Protein AF-A0AAW1HUE9-F1 (afdb_monomer)

Nearest PDB structures (foldseek):
  2cpx-assembly1_A  TM=6.211E-01  e=1.005E-01  Homo sapiens
  1d8z-assembly1_A  TM=5.954E-01  e=2.071E-01  Mus musculus
  7q33-assembly1_A  TM=5.834E-01  e=1.950E-01  Homo sapiens
  2dnm-assembly1_A  TM=5.424E-01  e=3.783E-01  Homo sapiens
  7am0-assembly2_C  TM=2.449E-01  e=2.448E+00  Komagataeibacter europaeus

Solvent-accessible surface area (backbone atoms only — not comparable to full-atom values): 9117 Å² total; per-residue (Å²): 130,84,63,62,46,56,52,49,52,53,50,45,62,74,74,47,60,47,76,82,68,75,44,49,72,71,48,78,52,70,45,101,84,58,42,80,40,76,42,70,51,91,54,73,68,51,52,52,53,52,46,50,53,48,39,71,78,33,78,91,51,88,82,81,83,92,65,64,68,38,41,35,34,41,38,63,39,50,68,82,65,50,73,64,49,51,52,51,35,49,31,68,77,57,70,48,59,81,86,52,46,46,76,50,76,76,40,80,47,89,84,67,21,21,32,35,45,33,40,27,34,39,77,53,42,50,57,47,54,74,61,33,53,48,64,41,90,94,39,78,23,41,46,40,84,40,81,78,74,78,78,82,127

Mean predicted aligned error: 11.55 Å

Secondary structure (DSSP, 8-state):
-THHHHHHHHHHHHH--TTTTT-EEEEEEE-TTSPEEEEEES-HHHHHHHHHHHHHH-TT--------EEEEEEEEEETT--HHHHHHHHHHHH---GGGEEEPPPEEETTTEEEEEEEEEHHHHHHHHHH-EEEETTEEEEEEEEP------

Organism: Popillia japonica (NCBI:txid7064)

Structure (mmCIF, N/CA/C/O backbone):
data_AF-A0AAW1HUE9-F1
#
_entry.id   AF-A0AAW1HUE9-F1
#
loop_
_atom_site.group_PDB
_atom_site.id
_atom_site.type_symbol
_atom_site.label_atom_id
_atom_site.label_alt_id
_atom_site.label_comp_id
_atom_site.label_asym_id
_atom_site.label_entity_id
_atom_site.label_seq_id
_atom_site.pdbx_PDB_ins_code
_atom_site.Cartn_x
_atom_site.Cartn_y
_atom_site.Cartn_z
_atom_site.occupancy
_atom_site.B_iso_or_equiv
_atom_site.auth_seq_id
_atom_site.auth_comp_id
_atom_site.auth_asym_id
_atom_site.auth_atom_id
_atom_site.pdbx_PDB_model_num
ATOM 1 N N . MET A 1 1 ? -1.013 -3.695 31.917 1.00 46.06 1 MET A N 1
ATOM 2 C CA . MET A 1 1 ? -1.887 -2.633 32.463 1.00 46.06 1 MET A CA 1
ATOM 3 C C . MET A 1 1 ? -3.182 -2.634 31.647 1.00 46.06 1 MET A C 1
ATOM 5 O O . MET A 1 1 ? -3.388 -1.759 30.825 1.00 46.06 1 MET A O 1
ATOM 9 N N . GLU A 1 2 ? -4.064 -3.612 31.868 1.00 46.81 2 GLU A N 1
ATOM 10 C CA . GLU A 1 2 ? -5.230 -3.951 31.014 1.00 46.81 2 GLU A CA 1
ATOM 11 C C . GLU A 1 2 ? -6.394 -2.925 30.980 1.00 46.81 2 GLU A C 1
ATOM 13 O O . GLU A 1 2 ? -7.423 -3.160 30.352 1.00 46.81 2 GLU A O 1
ATOM 18 N N . GLY A 1 3 ? -6.272 -1.765 31.634 1.00 55.69 3 GLY A N 1
ATOM 19 C CA . GLY A 1 3 ? -7.405 -0.850 31.849 1.00 55.69 3 GLY A CA 1
ATOM 20 C C . GLY A 1 3 ? -7.710 0.141 30.717 1.00 55.69 3 GLY A C 1
ATOM 21 O O . GLY A 1 3 ? -8.846 0.601 30.593 1.00 55.69 3 GLY A O 1
ATOM 22 N N . LYS A 1 4 ? -6.725 0.502 29.881 1.00 62.12 4 LYS A N 1
ATOM 23 C CA . LYS A 1 4 ? -6.881 1.608 28.911 1.00 62.12 4 LYS A CA 1
ATOM 24 C C . LYS A 1 4 ? -7.735 1.226 27.703 1.00 62.12 4 LYS A C 1
ATOM 26 O O . LYS A 1 4 ? -8.611 1.991 27.301 1.00 62.12 4 LYS A O 1
ATOM 31 N N . THR A 1 5 ? -7.528 0.031 27.158 1.00 62.91 5 THR A N 1
ATOM 32 C CA . THR A 1 5 ? -8.266 -0.463 25.986 1.00 62.91 5 THR A CA 1
ATOM 33 C C . THR A 1 5 ? -9.746 -0.678 26.306 1.00 62.91 5 THR A C 1
ATOM 35 O O . THR A 1 5 ? -10.609 -0.287 25.520 1.00 62.91 5 THR A O 1
ATOM 38 N N . TYR A 1 6 ? -10.060 -1.219 27.488 1.00 66.38 6 TYR A N 1
ATOM 39 C CA . TYR A 1 6 ? -11.444 -1.435 27.921 1.00 66.38 6 TYR A CA 1
ATOM 40 C C . TYR A 1 6 ? -12.206 -0.112 28.097 1.00 66.38 6 TYR A C 1
ATOM 42 O O . TYR A 1 6 ? -13.352 0.019 27.660 1.00 66.38 6 TYR A O 1
ATOM 50 N N . TYR A 1 7 ? -11.551 0.905 28.670 1.00 69.81 7 TYR A N 1
ATOM 51 C CA . TYR A 1 7 ? -12.120 2.248 28.802 1.00 69.81 7 TYR A CA 1
ATOM 52 C C . TYR A 1 7 ? -12.382 2.907 27.439 1.00 69.81 7 TYR A C 1
ATOM 54 O O . TYR A 1 7 ? -13.445 3.498 27.222 1.00 69.81 7 TYR A O 1
ATOM 62 N N . LEU A 1 8 ? -11.443 2.771 26.498 1.00 72.25 8 LEU A N 1
ATOM 63 C CA . LEU A 1 8 ? -11.598 3.294 25.143 1.00 72.25 8 LEU A CA 1
ATOM 64 C C . LEU A 1 8 ? -12.764 2.615 24.416 1.00 72.25 8 LEU A C 1
ATOM 66 O O . LEU A 1 8 ? -13.611 3.305 23.852 1.00 72.25 8 LEU A O 1
ATOM 70 N N . LEU A 1 9 ? -12.878 1.285 24.502 1.00 73.75 9 LEU A N 1
ATOM 71 C CA . LEU A 1 9 ? -13.995 0.547 23.910 1.00 73.75 9 LEU A CA 1
ATOM 72 C C . LEU A 1 9 ? -15.344 0.966 24.512 1.00 73.75 9 LEU A C 1
ATOM 74 O O . LEU A 1 9 ? -16.312 1.164 23.778 1.00 73.75 9 LEU A O 1
ATOM 78 N N . GLY A 1 10 ? -15.415 1.144 25.834 1.00 72.44 10 GLY A N 1
ATOM 79 C CA . GLY A 1 10 ? -16.614 1.656 26.501 1.00 72.44 10 GLY A CA 1
ATOM 80 C C . GLY A 1 10 ? -16.982 3.072 26.048 1.00 72.44 10 GLY A C 1
ATOM 81 O O . GLY A 1 10 ? -18.159 3.381 25.862 1.00 72.44 10 GLY A O 1
ATOM 82 N N . THR A 1 11 ? -15.981 3.919 25.809 1.00 76.25 11 THR A N 1
ATOM 83 C CA . THR A 1 11 ? -16.172 5.281 25.294 1.00 76.25 11 THR A CA 1
ATOM 84 C C . THR A 1 11 ? -16.675 5.268 23.850 1.00 76.25 11 THR A C 1
ATOM 86 O O . THR A 1 11 ? -17.617 5.993 23.529 1.00 76.25 11 THR A O 1
ATOM 89 N N . ILE A 1 12 ? -16.110 4.407 22.999 1.00 74.38 12 ILE A N 1
ATOM 90 C CA . ILE A 1 12 ? -16.547 4.224 21.610 1.00 74.38 12 ILE A CA 1
ATOM 91 C C . ILE A 1 12 ? -17.989 3.711 21.579 1.00 74.38 12 ILE A C 1
ATOM 93 O O . ILE A 1 12 ? -18.817 4.326 20.921 1.00 74.38 12 ILE A O 1
ATOM 97 N N . LYS A 1 13 ? -18.338 2.678 22.360 1.00 74.94 13 LYS A N 1
ATOM 98 C CA . LYS A 1 13 ? -19.716 2.148 22.432 1.00 74.94 13 LYS A CA 1
ATOM 99 C C . LYS A 1 13 ? -20.748 3.179 22.902 1.00 74.94 13 LYS A C 1
ATOM 101 O O . LYS A 1 13 ? -21.900 3.108 22.495 1.00 74.94 13 LYS A O 1
ATOM 106 N N . LYS A 1 14 ? -20.360 4.120 23.772 1.00 75.25 14 LYS A N 1
ATOM 107 C CA . LYS A 1 14 ? -21.252 5.192 24.252 1.00 75.25 14 LYS A CA 1
ATOM 108 C C . LYS A 1 14 ? -21.422 6.328 23.246 1.00 75.25 14 LYS A C 1
ATOM 110 O O . LYS A 1 14 ? -22.480 6.946 23.214 1.00 75.25 14 LYS A O 1
ATOM 115 N N . LYS A 1 15 ? -20.374 6.649 22.484 1.00 72.19 15 LYS A N 1
ATOM 116 C CA . LYS A 1 15 ? -20.363 7.789 21.554 1.00 72.19 15 LYS A CA 1
ATOM 117 C C . LYS A 1 15 ? -20.740 7.419 20.120 1.00 72.19 15 LYS A C 1
ATOM 119 O O . LYS A 1 15 ? -21.173 8.296 19.381 1.00 72.19 15 LYS A O 1
ATOM 124 N N . VAL A 1 16 ? -20.544 6.163 19.728 1.00 69.31 16 VAL A N 1
ATOM 125 C CA . VAL A 1 16 ? -20.745 5.664 18.366 1.00 69.31 16 VAL A CA 1
ATOM 126 C C . VAL A 1 16 ? -21.829 4.600 18.392 1.00 69.31 16 VAL A C 1
ATOM 128 O O . VAL A 1 16 ? -21.661 3.534 18.983 1.00 69.31 16 VAL A O 1
ATOM 131 N N . ASN A 1 17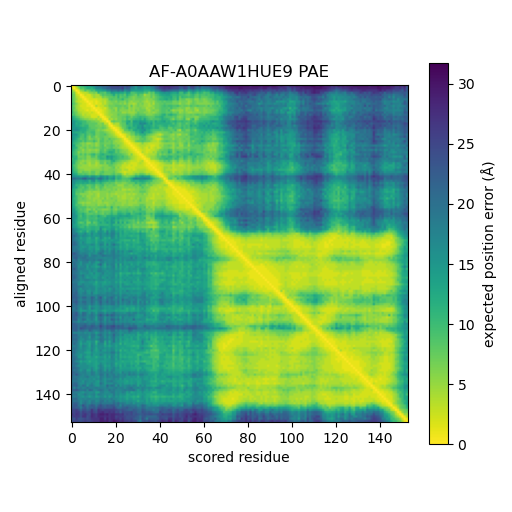 ? -22.949 4.897 17.740 1.00 69.62 17 ASN A N 1
ATOM 132 C CA . ASN A 1 17 ? -24.085 3.995 17.660 1.00 69.62 17 ASN A CA 1
ATOM 133 C C . ASN A 1 17 ? -24.026 3.206 16.346 1.00 69.62 17 ASN A C 1
ATOM 135 O O . ASN A 1 17 ? -24.413 3.695 15.285 1.00 69.62 17 ASN A O 1
ATOM 139 N N . SER A 1 18 ? -23.512 1.975 16.403 1.00 60.97 18 SER A N 1
ATOM 140 C CA . SER A 1 18 ? -23.364 1.115 15.219 1.00 60.97 18 SER A CA 1
ATOM 141 C C . SER A 1 18 ? -24.703 0.780 14.548 1.00 60.97 18 SER A C 1
ATOM 143 O O . SER A 1 18 ? -24.748 0.579 13.333 1.00 60.97 18 SER A O 1
ATOM 145 N N . SER A 1 19 ? -25.794 0.774 15.319 1.00 61.97 19 SER A N 1
ATOM 146 C CA . SER A 1 19 ? -27.153 0.499 14.843 1.00 61.97 19 SER A CA 1
ATOM 147 C C . SER A 1 19 ? -27.698 1.624 13.958 1.00 61.97 19 SER A C 1
ATOM 149 O O . SER A 1 19 ? -28.318 1.346 12.933 1.00 61.97 19 SER A O 1
ATOM 151 N N . GLU A 1 20 ? -27.421 2.887 14.299 1.00 62.97 20 GLU A N 1
ATOM 152 C CA . GLU A 1 20 ? -27.799 4.041 13.465 1.00 62.97 20 GLU A CA 1
ATOM 153 C C . GLU A 1 20 ? -27.004 4.085 12.157 1.00 62.97 20 GLU A C 1
ATOM 155 O O . GLU A 1 20 ? -27.544 4.416 11.103 1.00 62.97 20 GLU A O 1
ATOM 160 N N . LEU A 1 21 ? -25.739 3.661 12.199 1.00 62.47 21 LEU A N 1
ATOM 161 C CA . LEU A 1 21 ? -24.850 3.644 11.037 1.00 62.47 21 LEU A CA 1
ATOM 162 C C . LEU A 1 21 ? -25.113 2.453 10.091 1.00 62.47 21 LEU A C 1
ATOM 164 O O . LEU A 1 21 ? -24.483 2.356 9.038 1.00 62.47 21 LEU A O 1
ATOM 168 N N . ARG A 1 22 ? -26.033 1.534 10.442 1.00 64.81 22 ARG A N 1
ATOM 169 C CA . ARG A 1 22 ? -26.298 0.270 9.716 1.00 64.81 22 ARG A CA 1
ATOM 170 C C . ARG A 1 22 ? -25.017 -0.543 9.454 1.00 64.81 22 ARG A C 1
ATOM 172 O O . ARG A 1 22 ? -24.879 -1.216 8.419 1.00 64.81 22 ARG A O 1
ATOM 179 N N . VAL A 1 23 ? -24.069 -0.462 10.387 1.00 68.50 23 VAL A N 1
ATOM 180 C CA . VAL A 1 23 ? -22.786 -1.166 10.335 1.00 68.50 23 VAL A CA 1
ATOM 181 C C . VAL A 1 23 ? -22.900 -2.440 11.159 1.00 68.50 23 VAL A C 1
ATOM 183 O O . VAL A 1 23 ? -23.126 -2.386 12.365 1.00 68.50 23 VAL A O 1
ATOM 186 N N . ASP A 1 24 ? -22.741 -3.586 10.500 1.00 70.38 24 ASP A N 1
ATOM 187 C CA . ASP A 1 24 ? -22.750 -4.886 11.166 1.00 70.38 24 ASP A CA 1
ATOM 188 C C . ASP A 1 24 ? -21.350 -5.147 11.729 1.00 70.38 24 ASP A C 1
ATOM 190 O O . ASP A 1 24 ? -20.389 -5.310 10.975 1.00 70.38 24 ASP A O 1
ATOM 194 N N . LEU A 1 25 ? -21.206 -5.109 13.051 1.00 71.12 25 LEU A N 1
ATOM 195 C CA . LEU A 1 25 ? -19.938 -5.414 13.710 1.00 71.12 25 LEU A CA 1
ATOM 196 C C . LEU A 1 25 ? -19.841 -6.928 13.886 1.00 71.12 25 LEU A C 1
ATOM 198 O O . LEU A 1 25 ? -20.700 -7.536 14.515 1.00 71.12 25 LEU A O 1
ATOM 202 N N . SER A 1 26 ? -18.803 -7.532 13.315 1.00 71.06 26 SER A N 1
ATOM 203 C CA . SER A 1 26 ? -18.578 -8.978 13.405 1.00 71.06 26 SER A CA 1
ATOM 204 C C . SER A 1 26 ? -17.857 -9.368 14.683 1.00 71.06 26 SER A C 1
ATOM 206 O O . SER A 1 26 ? -18.188 -10.384 15.281 1.00 71.06 26 SER A O 1
ATOM 208 N N . ASP A 1 27 ? -16.856 -8.578 15.073 1.00 73.44 27 ASP A N 1
ATOM 209 C CA . ASP A 1 27 ? -15.995 -8.894 16.206 1.00 73.44 27 ASP A CA 1
ATOM 210 C C . ASP A 1 27 ? -15.322 -7.630 16.754 1.00 73.44 27 ASP A C 1
ATOM 212 O O . ASP A 1 27 ? -15.145 -6.635 16.042 1.00 73.44 27 ASP A O 1
ATOM 216 N N . VAL A 1 28 ? -14.941 -7.671 18.027 1.00 75.31 28 VAL A N 1
ATOM 217 C CA . VAL A 1 28 ? -14.161 -6.635 18.698 1.00 75.31 28 VAL A CA 1
ATOM 218 C C . VAL A 1 28 ? -13.064 -7.300 19.515 1.00 75.31 28 VAL A C 1
ATOM 220 O O . VAL A 1 28 ? -13.340 -8.076 20.426 1.00 75.31 28 VAL A O 1
ATOM 223 N N . GLY A 1 29 ? -11.819 -6.926 19.236 1.00 74.31 29 GLY A N 1
ATOM 224 C CA . GLY A 1 29 ? -10.639 -7.471 19.893 1.00 74.31 29 GLY A CA 1
ATOM 225 C C . GLY A 1 29 ? -9.644 -6.403 20.333 1.00 74.31 29 GLY A C 1
ATOM 226 O O . GLY A 1 29 ? -9.875 -5.198 20.210 1.00 74.31 29 GLY A O 1
ATOM 227 N N . GLN A 1 30 ? -8.502 -6.871 20.829 1.00 75.50 30 GLN A N 1
ATOM 228 C CA . GLN A 1 30 ? -7.358 -6.048 21.206 1.00 75.50 30 GLN A CA 1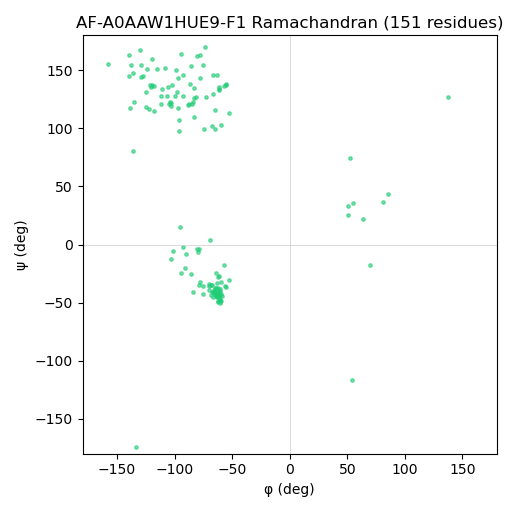
ATOM 229 C C . GLN A 1 30 ? -6.128 -6.490 20.405 1.00 75.50 30 GLN A C 1
ATOM 231 O O . GLN A 1 30 ? -5.890 -7.685 20.229 1.00 75.50 30 GLN A O 1
ATOM 236 N N . THR A 1 31 ? -5.339 -5.537 19.908 1.00 69.75 31 THR A N 1
ATOM 237 C CA . THR A 1 31 ? -4.060 -5.837 19.248 1.00 69.75 31 THR A CA 1
ATOM 238 C C . THR A 1 31 ? -2.957 -6.072 20.285 1.00 69.75 31 THR A C 1
ATOM 240 O O . THR A 1 31 ? -3.051 -5.628 21.428 1.00 69.75 31 THR A O 1
ATOM 243 N N . LYS A 1 32 ? -1.840 -6.702 19.886 1.00 68.50 32 LYS A N 1
ATOM 244 C CA . LYS A 1 32 ? -0.651 -6.867 20.754 1.00 68.50 32 LYS A CA 1
ATOM 245 C C . LYS A 1 32 ? -0.074 -5.536 21.274 1.00 68.50 32 LYS A C 1
ATOM 247 O O . LYS A 1 32 ? 0.695 -5.548 22.226 1.00 68.50 32 LYS A O 1
ATOM 252 N N . LYS A 1 33 ? -0.429 -4.406 20.649 1.00 71.38 33 LYS A N 1
ATOM 253 C CA . LYS A 1 33 ? -0.042 -3.042 21.048 1.00 71.38 33 LYS A CA 1
ATOM 254 C C . LYS A 1 33 ? -1.100 -2.343 21.917 1.00 71.38 33 LYS A C 1
ATOM 256 O O . LYS A 1 33 ? -1.059 -1.128 22.059 1.00 71.38 33 LYS A O 1
ATOM 261 N N . GLU A 1 34 ? -2.052 -3.095 22.470 1.00 68.06 34 GLU A N 1
ATOM 262 C CA . GLU A 1 34 ? -3.161 -2.586 23.289 1.00 68.06 34 GLU A CA 1
ATOM 263 C C . GLU A 1 34 ? -4.140 -1.656 22.532 1.00 68.06 34 GLU A C 1
ATOM 265 O O . GLU A 1 34 ? -4.895 -0.897 23.146 1.00 68.06 34 GLU A O 1
ATOM 270 N N . GLU A 1 35 ? -4.196 -1.739 21.199 1.00 75.06 35 GLU A N 1
ATOM 271 C CA . GLU A 1 35 ? -5.151 -0.984 20.373 1.00 75.06 35 GLU A CA 1
ATOM 272 C C . GLU A 1 35 ? -6.487 -1.732 20.257 1.00 75.06 35 GLU A C 1
ATOM 274 O O . GLU A 1 35 ? -6.534 -2.960 20.350 1.00 75.06 35 GLU A O 1
ATOM 279 N N . VAL A 1 36 ? -7.585 -1.005 20.033 1.00 78.94 36 VAL A N 1
ATO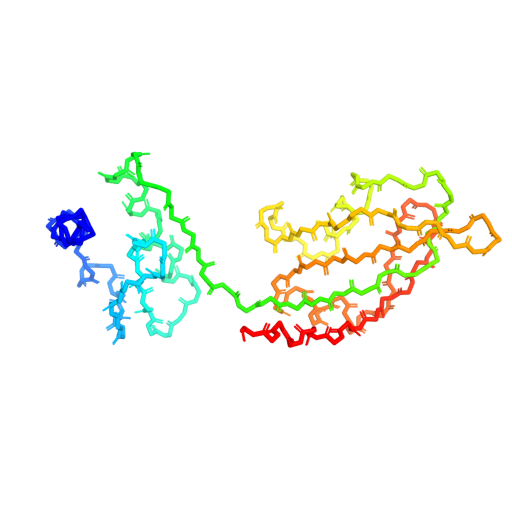M 280 C CA . VAL A 1 36 ? -8.913 -1.607 19.826 1.00 78.94 36 VAL A CA 1
ATOM 281 C C . VAL A 1 36 ? -9.059 -2.015 18.362 1.00 78.94 36 VAL A C 1
ATOM 283 O O . VAL A 1 36 ? -8.974 -1.174 17.468 1.00 78.94 36 VAL A O 1
ATOM 286 N N . LEU A 1 37 ? -9.324 -3.298 18.121 1.00 77.06 37 LEU A N 1
ATOM 287 C CA . LEU A 1 37 ? -9.630 -3.835 16.801 1.00 77.06 37 LEU A CA 1
ATOM 288 C C . LEU A 1 37 ? -11.142 -4.009 16.655 1.00 77.06 37 LEU A C 1
ATOM 290 O O . LEU A 1 37 ? -11.769 -4.658 17.487 1.00 77.06 37 LEU A O 1
ATOM 294 N N . ILE A 1 38 ? -11.722 -3.462 15.589 1.00 76.56 38 ILE A N 1
ATOM 295 C CA . ILE A 1 38 ? -13.150 -3.598 15.286 1.00 76.56 38 ILE A CA 1
ATOM 296 C C . ILE A 1 38 ? -13.284 -4.218 13.898 1.00 76.56 38 ILE A C 1
ATOM 298 O O . ILE A 1 38 ? -12.865 -3.620 12.906 1.00 76.56 38 ILE A O 1
ATOM 302 N N . ALA A 1 39 ? -13.865 -5.412 13.829 1.00 74.00 39 ALA A N 1
ATOM 303 C CA . ALA A 1 39 ? -14.160 -6.097 12.581 1.00 74.00 39 ALA A CA 1
ATOM 304 C C . ALA A 1 39 ? -15.583 -5.760 12.122 1.00 74.00 39 ALA A C 1
ATOM 306 O O . ALA A 1 39 ? -16.549 -5.912 12.872 1.00 74.00 39 ALA A O 1
ATOM 307 N N . VAL A 1 40 ? -15.718 -5.322 10.873 1.00 75.81 40 VAL A N 1
ATOM 308 C CA . VAL A 1 40 ? -16.997 -4.956 10.252 1.00 75.81 40 VAL A CA 1
ATOM 309 C C . VAL A 1 40 ? -17.351 -5.982 9.179 1.00 75.81 40 VAL A C 1
ATOM 311 O O . VAL A 1 40 ? -16.514 -6.323 8.344 1.00 75.81 40 VAL A O 1
ATOM 314 N N . ARG A 1 41 ? -18.601 -6.452 9.174 1.00 66.44 41 ARG A N 1
ATOM 315 C CA . ARG A 1 41 ? -19.140 -7.364 8.161 1.00 66.44 41 ARG A CA 1
ATOM 316 C C . ARG A 1 41 ? -19.608 -6.583 6.937 1.00 66.44 41 ARG A C 1
ATOM 318 O O . ARG A 1 41 ? -20.334 -5.597 7.060 1.00 66.44 41 ARG A O 1
ATOM 325 N N . ASN A 1 42 ? -19.251 -7.082 5.754 1.00 58.28 42 ASN A N 1
ATOM 326 C CA . ASN A 1 42 ? -19.752 -6.633 4.450 1.00 58.28 42 ASN A CA 1
ATOM 327 C C . ASN A 1 42 ? -19.652 -5.117 4.171 1.00 58.28 42 ASN A C 1
ATOM 329 O O . ASN A 1 42 ? -20.667 -4.420 4.096 1.00 58.28 42 ASN A O 1
ATOM 333 N N . GLY A 1 43 ? -18.437 -4.637 3.889 1.00 60.50 43 GLY A N 1
ATOM 334 C CA . GLY A 1 43 ? -18.243 -3.457 3.034 1.00 60.50 43 GLY A CA 1
ATOM 335 C C . GLY A 1 43 ? -17.187 -2.470 3.522 1.00 60.50 43 GLY A C 1
ATOM 336 O O . GLY A 1 43 ? -17.269 -1.962 4.640 1.00 60.50 43 GLY A O 1
ATOM 337 N N . SER A 1 44 ? -16.236 -2.145 2.642 1.00 63.03 44 SER A N 1
ATOM 338 C CA . SER A 1 44 ? -15.234 -1.086 2.830 1.00 63.03 44 SER A CA 1
ATOM 339 C C . SER A 1 44 ? -15.866 0.282 3.102 1.00 63.03 44 SER A C 1
ATOM 341 O O . SER A 1 44 ? -15.365 1.028 3.937 1.00 63.03 44 SER A O 1
ATOM 343 N N . ASP A 1 45 ? -17.008 0.583 2.481 1.00 67.25 45 ASP A N 1
ATOM 344 C CA . ASP A 1 45 ? -17.728 1.854 2.640 1.00 67.25 45 ASP A CA 1
ATOM 345 C C . ASP A 1 45 ? -18.239 2.057 4.071 1.00 67.25 45 ASP A C 1
ATOM 347 O O . ASP A 1 45 ? -18.182 3.154 4.625 1.00 67.25 45 ASP A O 1
ATOM 351 N N . LYS A 1 46 ? -18.686 0.973 4.713 1.00 71.44 46 LYS A N 1
ATOM 352 C CA . LYS A 1 46 ? -19.156 0.990 6.103 1.00 71.44 46 LYS A CA 1
ATOM 353 C C . LYS A 1 46 ? -18.017 1.211 7.089 1.00 71.44 46 LYS A C 1
ATOM 355 O O . LYS A 1 46 ? -18.208 1.872 8.108 1.00 71.44 46 LYS A O 1
ATOM 360 N N . VAL A 1 47 ? -16.835 0.685 6.773 1.00 71.81 47 VAL A N 1
ATOM 361 C CA . VAL A 1 47 ? -15.625 0.940 7.557 1.00 71.81 47 VAL A CA 1
ATOM 362 C C . VAL A 1 47 ? -15.233 2.412 7.462 1.00 71.81 47 VAL A C 1
ATOM 364 O O . VAL A 1 47 ? -14.894 3.005 8.480 1.00 71.81 47 VAL A O 1
ATOM 367 N N . ASP A 1 48 ? -15.339 3.023 6.280 1.00 72.38 48 ASP A N 1
ATOM 368 C CA . ASP A 1 48 ? -15.043 4.446 6.081 1.00 72.38 48 ASP A CA 1
ATOM 369 C C . ASP A 1 48 ? -16.018 5.353 6.855 1.00 72.38 48 ASP A C 1
ATOM 371 O O . ASP A 1 48 ? -15.598 6.300 7.521 1.00 72.38 48 ASP A O 1
ATOM 375 N N . ILE A 1 49 ? -17.315 5.020 6.843 1.00 74.94 49 ILE A N 1
ATOM 376 C CA . ILE A 1 49 ? -18.348 5.710 7.633 1.00 74.94 49 ILE A CA 1
ATOM 377 C C . ILE A 1 49 ? -18.040 5.610 9.132 1.00 74.94 49 ILE A C 1
ATOM 379 O O . ILE A 1 49 ? -18.003 6.625 9.829 1.00 74.94 49 ILE A O 1
ATOM 383 N N . LEU A 1 50 ? -17.764 4.397 9.623 1.00 75.69 50 LEU A N 1
ATOM 384 C CA . LEU A 1 50 ? -17.430 4.166 11.028 1.00 75.69 50 LEU A CA 1
ATOM 385 C C . LEU A 1 50 ? -16.154 4.921 11.426 1.00 75.69 50 LEU A C 1
ATOM 387 O O . LEU A 1 50 ? -16.092 5.527 12.494 1.00 75.69 50 LEU A O 1
ATOM 391 N N . LYS A 1 51 ? -15.151 4.929 10.545 1.00 75.75 51 LYS A N 1
ATOM 392 C CA . LYS A 1 51 ? -13.893 5.646 10.740 1.00 75.75 51 LYS A CA 1
ATOM 393 C C . LYS A 1 51 ? -14.124 7.148 10.899 1.00 75.75 51 LYS A C 1
ATOM 395 O O . LYS A 1 51 ? -13.602 7.736 11.844 1.00 75.75 51 LYS A O 1
ATOM 400 N N . ARG A 1 52 ? -14.922 7.757 10.014 1.00 75.31 52 ARG A N 1
ATOM 401 C CA . ARG A 1 52 ? -15.258 9.189 10.076 1.00 75.31 52 ARG A CA 1
ATOM 402 C C . ARG A 1 52 ? -16.005 9.544 11.351 1.00 75.31 52 ARG A C 1
ATOM 404 O O . ARG A 1 52 ? -15.660 10.536 11.982 1.00 75.31 52 ARG A O 1
ATOM 411 N N . GLU A 1 53 ? -16.978 8.730 11.751 1.00 78.62 53 GLU A N 1
ATOM 412 C CA . GLU A 1 53 ? -17.737 8.968 12.980 1.00 78.62 53 GLU A CA 1
ATOM 413 C C . GLU A 1 53 ? -16.833 8.877 14.219 1.00 78.62 53 GLU A C 1
ATOM 415 O O . GLU A 1 53 ? -16.868 9.752 15.084 1.00 78.62 53 GLU A O 1
ATOM 420 N N . ILE A 1 54 ? -15.955 7.868 14.289 1.00 76.69 54 ILE A N 1
ATOM 421 C CA . ILE A 1 54 ? -15.009 7.732 15.405 1.00 76.69 54 ILE A CA 1
ATOM 422 C C . ILE A 1 54 ? -14.064 8.936 15.449 1.00 76.69 54 ILE A C 1
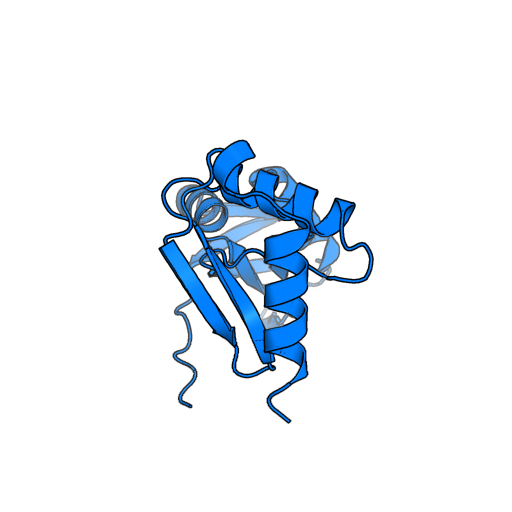ATOM 424 O O . ILE A 1 54 ? -13.950 9.558 16.499 1.00 76.69 54 ILE A O 1
ATOM 428 N N . THR A 1 55 ? -13.441 9.316 14.330 1.00 74.69 55 THR A N 1
ATOM 429 C CA . THR A 1 55 ? -12.538 10.480 14.279 1.00 74.69 55 THR A CA 1
ATOM 430 C C . THR A 1 55 ? -13.267 11.796 14.580 1.00 74.69 55 THR A C 1
ATOM 432 O O . THR A 1 55 ? -12.700 12.675 15.221 1.00 74.69 55 THR A O 1
ATOM 435 N N . GLY A 1 56 ? -14.540 11.928 14.196 1.00 74.94 56 GLY A N 1
ATOM 436 C CA . GLY A 1 56 ? -15.361 13.097 14.520 1.00 74.94 56 GLY A CA 1
ATOM 437 C C . GLY A 1 56 ? -15.737 13.197 16.004 1.00 74.94 56 GLY A C 1
ATOM 438 O O . GLY A 1 56 ? -15.799 14.293 16.557 1.00 74.94 56 GLY A O 1
ATOM 439 N N . LYS A 1 57 ? -15.978 12.066 16.677 1.00 78.50 57 LYS A N 1
ATOM 440 C CA . LYS A 1 57 ? -16.378 12.021 18.099 1.00 78.50 57 LYS A CA 1
ATOM 441 C C . LYS A 1 57 ? -15.197 11.907 19.071 1.00 78.50 57 LYS A C 1
ATOM 443 O O . LYS A 1 57 ? -15.359 12.188 20.269 1.00 78.50 57 LYS A O 1
ATOM 448 N N . LEU A 1 58 ? -14.048 11.456 18.572 1.00 74.81 58 LEU A N 1
ATOM 449 C CA . LEU A 1 58 ? -12.794 11.225 19.286 1.00 74.81 58 LEU A CA 1
ATOM 450 C C . LEU A 1 58 ? -11.627 11.774 18.439 1.00 74.81 58 LEU A C 1
ATOM 452 O O . LEU A 1 58 ? -10.946 10.999 17.767 1.00 74.81 58 LEU A O 1
ATOM 456 N N . PRO A 1 59 ? -11.377 13.094 18.471 1.00 66.56 59 PRO A N 1
ATOM 457 C CA . PRO A 1 59 ? -10.268 13.703 17.731 1.00 66.56 59 PRO A CA 1
ATOM 458 C C . PRO A 1 59 ? -8.890 13.223 18.220 1.00 66.56 59 PRO A C 1
ATOM 460 O O . PRO A 1 59 ? -7.939 13.208 17.446 1.00 66.56 59 PRO A O 1
ATOM 463 N N . ASP A 1 60 ? -8.790 12.772 19.475 1.00 67.19 60 ASP A N 1
ATOM 464 C CA . ASP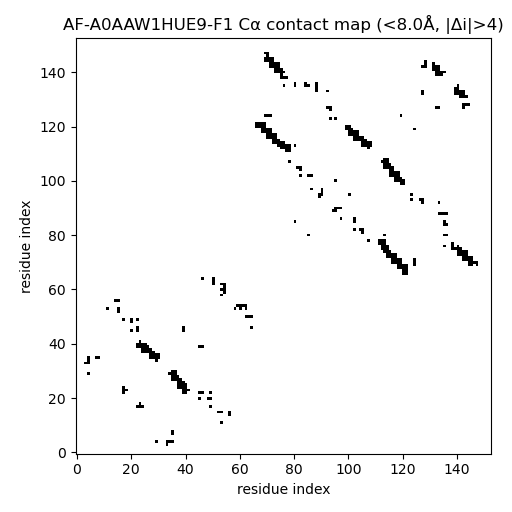 A 1 60 ? -7.563 12.217 20.061 1.00 67.19 60 ASP A CA 1
ATOM 465 C C . ASP A 1 60 ? -7.293 10.750 19.669 1.00 67.19 60 ASP A C 1
ATOM 467 O O . ASP A 1 60 ? -6.250 10.198 20.019 1.00 67.19 60 ASP A O 1
ATOM 471 N N . ALA A 1 61 ? -8.226 10.085 18.975 1.00 63.84 61 ALA A N 1
ATOM 472 C CA . ALA A 1 61 ? -8.087 8.687 18.576 1.00 63.84 61 ALA A CA 1
ATOM 473 C C . ALA A 1 61 ? -7.719 8.569 17.090 1.00 63.84 61 ALA A C 1
ATOM 475 O O . ALA A 1 61 ? -8.487 8.950 16.203 1.00 63.84 61 ALA A O 1
ATOM 476 N N . SER A 1 62 ? -6.560 7.974 16.802 1.00 62.97 62 SER A N 1
ATOM 477 C CA . SER A 1 62 ? -6.175 7.605 15.441 1.00 62.97 62 SER A CA 1
ATOM 478 C C . SER A 1 62 ? -6.838 6.283 15.044 1.00 62.97 62 SER A C 1
ATOM 480 O O . SER A 1 62 ? -6.746 5.272 15.736 1.00 62.97 62 SER A O 1
ATOM 482 N N . THR A 1 63 ? -7.537 6.283 13.911 1.00 63.00 63 THR A N 1
ATOM 483 C CA . THR A 1 63 ? -8.235 5.107 13.384 1.00 63.00 63 THR A CA 1
ATOM 484 C C . THR A 1 63 ? -7.553 4.620 12.110 1.00 63.00 63 THR A C 1
ATOM 486 O O . THR A 1 63 ? -7.340 5.375 11.157 1.00 63.00 63 THR A O 1
ATOM 489 N N . THR A 1 64 ? -7.212 3.332 12.067 1.00 64.31 64 THR A N 1
ATOM 490 C CA . THR A 1 64 ? -6.601 2.704 10.888 1.00 64.31 64 THR A CA 1
ATOM 491 C C . THR A 1 64 ? -7.426 1.506 10.455 1.00 64.31 64 THR A C 1
ATOM 493 O O . THR A 1 64 ? -7.776 0.655 11.267 1.00 64.31 64 THR A O 1
ATOM 496 N N . THR A 1 65 ? -7.724 1.434 9.160 1.00 67.69 65 THR A N 1
ATOM 497 C CA . THR A 1 65 ? -8.401 0.281 8.571 1.00 67.69 65 THR A CA 1
ATOM 498 C C . THR A 1 65 ? -7.373 -0.799 8.264 1.00 67.69 65 THR A C 1
ATOM 500 O O . THR A 1 65 ? -6.398 -0.540 7.554 1.00 67.69 65 THR A O 1
ATOM 503 N N . LEU A 1 66 ? -7.598 -2.016 8.760 1.00 65.75 66 LEU A N 1
ATOM 504 C CA . LEU A 1 66 ? -6.851 -3.183 8.304 1.00 65.75 66 LEU A CA 1
ATOM 505 C C . LEU A 1 66 ? -7.364 -3.582 6.922 1.00 65.75 66 LEU A C 1
ATOM 507 O O . LEU A 1 66 ? -8.403 -4.219 6.783 1.00 65.75 66 LEU A O 1
ATOM 511 N N . VAL A 1 67 ? -6.628 -3.164 5.901 1.00 67.75 67 VAL A N 1
ATOM 512 C CA . VAL A 1 67 ? -6.775 -3.660 4.533 1.00 67.75 67 VAL A CA 1
ATOM 513 C C . VAL A 1 67 ? -5.729 -4.737 4.292 1.00 67.75 67 VAL A C 1
ATOM 515 O O . VAL A 1 67 ? -4.602 -4.620 4.784 1.00 67.75 67 VAL A O 1
ATOM 518 N N . ASP A 1 68 ? -6.081 -5.778 3.536 1.00 71.94 68 ASP A N 1
ATOM 519 C CA . ASP A 1 68 ? -5.064 -6.713 3.067 1.00 71.94 68 ASP A CA 1
ATOM 520 C C . ASP A 1 68 ? -4.064 -5.959 2.183 1.00 71.94 68 ASP A C 1
ATOM 522 O O . ASP A 1 68 ? -4.441 -5.106 1.373 1.00 71.94 68 ASP A O 1
ATOM 526 N N . LYS A 1 69 ? -2.776 -6.220 2.401 1.00 80.50 69 LYS A N 1
ATOM 527 C CA . LYS A 1 69 ? -1.671 -5.536 1.732 1.00 80.50 69 LYS A CA 1
ATOM 528 C C . LYS A 1 69 ? -0.842 -6.563 0.984 1.00 80.50 69 LYS A C 1
ATOM 530 O O . LYS A 1 69 ? -0.482 -7.596 1.545 1.00 80.50 69 LYS A O 1
ATOM 535 N N . LYS A 1 70 ? -0.483 -6.222 -0.248 1.00 83.69 70 LYS A N 1
ATOM 536 C CA . LYS A 1 70 ? 0.440 -6.977 -1.089 1.00 83.69 70 LYS A CA 1
ATOM 537 C C . LYS A 1 70 ? 1.763 -6.232 -1.214 1.00 83.69 70 LYS A C 1
ATOM 539 O O . LYS A 1 70 ? 1.817 -5.002 -1.121 1.00 83.69 70 LYS A O 1
ATOM 544 N N . ILE A 1 71 ? 2.828 -6.998 -1.418 1.00 87.81 71 ILE A N 1
ATOM 545 C CA . ILE A 1 71 ? 4.162 -6.480 -1.702 1.00 87.81 71 ILE A CA 1
ATOM 546 C C . ILE A 1 71 ? 4.358 -6.537 -3.215 1.00 87.81 71 ILE A C 1
ATOM 548 O O . ILE A 1 71 ? 4.090 -7.555 -3.841 1.00 87.81 71 ILE A O 1
ATOM 552 N N . LEU A 1 72 ? 4.814 -5.438 -3.802 1.00 89.56 72 LEU A N 1
ATOM 553 C CA . LEU A 1 72 ? 5.144 -5.319 -5.214 1.00 89.56 72 LEU A CA 1
ATOM 554 C C . LEU A 1 72 ? 6.616 -4.945 -5.360 1.00 89.56 72 LEU A C 1
ATOM 556 O O . LEU A 1 72 ? 7.109 -4.056 -4.667 1.00 89.56 72 LEU A O 1
ATOM 560 N N . HIS A 1 73 ? 7.309 -5.579 -6.297 1.00 90.50 73 HIS A N 1
ATOM 561 C CA . HIS A 1 73 ? 8.644 -5.180 -6.722 1.00 90.50 73 HIS A CA 1
ATOM 562 C C . HIS A 1 73 ? 8.561 -4.470 -8.064 1.00 90.50 73 HIS A C 1
ATOM 564 O O . HIS A 1 73 ? 8.110 -5.044 -9.054 1.00 90.50 73 HIS A O 1
ATOM 570 N N . ILE A 1 74 ? 9.047 -3.236 -8.112 1.00 90.62 74 ILE A N 1
ATOM 571 C CA . ILE A 1 74 ? 9.158 -2.461 -9.342 1.00 90.62 74 ILE A CA 1
ATOM 572 C C . ILE A 1 74 ? 10.625 -2.493 -9.766 1.00 90.62 74 ILE A C 1
ATOM 574 O O . ILE A 1 74 ? 11.514 -2.110 -9.000 1.00 90.62 74 ILE A O 1
ATOM 578 N N . LYS A 1 75 ? 10.876 -2.993 -10.979 1.00 90.06 75 LYS A N 1
ATOM 579 C CA . LYS A 1 75 ? 12.221 -3.135 -11.545 1.00 90.06 75 LYS A CA 1
ATOM 580 C C . LYS A 1 75 ? 12.424 -2.246 -12.764 1.00 90.06 75 LYS A C 1
ATOM 582 O O . LYS A 1 75 ? 11.493 -2.018 -13.543 1.00 90.06 75 LYS A O 1
ATOM 587 N N . GLY A 1 76 ? 13.679 -1.845 -12.963 1.00 86.25 76 GLY A N 1
ATOM 588 C CA . GLY A 1 76 ? 14.096 -1.046 -14.115 1.00 86.25 76 GLY A CA 1
ATOM 589 C C . GLY A 1 76 ? 13.807 0.441 -13.946 1.00 86.25 76 GLY A C 1
ATOM 590 O O . GLY A 1 76 ? 13.405 1.081 -14.914 1.00 86.25 76 GLY A O 1
ATOM 591 N N . LEU A 1 77 ? 13.965 0.955 -12.725 1.00 88.94 77 LEU A N 1
ATOM 592 C CA . LEU A 1 77 ? 14.052 2.391 -12.477 1.00 88.94 77 LEU A CA 1
ATOM 593 C C . LEU A 1 77 ? 15.435 2.894 -12.904 1.00 88.94 77 LEU A C 1
ATOM 595 O O . LEU A 1 77 ? 16.399 2.121 -12.910 1.00 88.94 77 LEU A O 1
ATOM 599 N N . ASP A 1 78 ? 15.521 4.176 -13.234 1.00 87.31 78 ASP A N 1
ATOM 600 C CA . ASP A 1 78 ? 16.788 4.862 -13.488 1.00 87.31 78 ASP A CA 1
ATOM 601 C C . ASP A 1 78 ? 17.505 5.209 -12.165 1.00 87.31 78 ASP A C 1
ATOM 603 O O . ASP A 1 78 ? 16.888 5.188 -11.098 1.00 87.31 78 ASP A O 1
ATOM 607 N N . GLU A 1 79 ? 18.805 5.512 -12.211 1.00 85.62 79 GLU A N 1
ATOM 608 C CA . GLU A 1 79 ? 19.587 5.923 -11.040 1.00 85.62 79 GLU A CA 1
ATOM 609 C C . GLU A 1 79 ? 19.110 7.223 -10.378 1.00 85.62 79 GLU A C 1
ATOM 611 O O . GLU A 1 79 ? 19.294 7.375 -9.169 1.00 85.62 79 GLU A O 1
ATOM 616 N N . VAL A 1 80 ? 18.484 8.133 -11.134 1.00 86.31 80 VAL A N 1
ATOM 617 C CA . VAL A 1 80 ? 17.998 9.417 -10.604 1.00 86.31 80 VAL A CA 1
ATOM 618 C C . VAL A 1 80 ? 16.544 9.379 -10.137 1.00 86.31 80 VAL A C 1
ATOM 620 O O . VAL A 1 80 ? 16.047 10.388 -9.646 1.00 86.31 80 VAL A O 1
ATOM 623 N N . THR A 1 81 ? 15.847 8.245 -10.286 1.00 86.75 81 THR A N 1
ATOM 624 C CA . THR A 1 81 ? 14.436 8.146 -9.884 1.00 86.75 81 THR A CA 1
ATOM 625 C C . THR A 1 81 ? 14.300 8.259 -8.368 1.00 86.75 81 THR A C 1
ATOM 627 O O . THR A 1 81 ? 14.942 7.522 -7.623 1.00 86.75 81 THR A O 1
ATOM 630 N N . THR A 1 82 ? 13.419 9.142 -7.906 1.00 88.69 82 THR A N 1
ATOM 631 C CA . THR A 1 82 ? 13.180 9.380 -6.475 1.00 88.69 82 THR A CA 1
ATOM 632 C C . THR A 1 82 ? 12.014 8.562 -5.913 1.00 88.69 82 THR A C 1
ATOM 634 O O . THR A 1 82 ? 11.189 8.006 -6.641 1.00 88.69 82 THR A O 1
ATOM 637 N N . VAL A 1 83 ? 11.935 8.469 -4.580 1.00 88.25 83 VAL A N 1
ATOM 638 C CA . VAL A 1 83 ? 10.819 7.795 -3.893 1.00 88.25 83 VAL A CA 1
ATOM 639 C C . VAL A 1 83 ? 9.511 8.546 -4.143 1.00 88.25 83 VAL A C 1
ATOM 641 O O . VAL A 1 83 ? 8.471 7.909 -4.324 1.00 88.25 83 VAL A O 1
ATOM 644 N N . GLU A 1 84 ? 9.565 9.879 -4.184 1.00 87.62 84 GLU A N 1
ATOM 645 C CA . GLU A 1 84 ? 8.416 10.725 -4.504 1.00 87.62 84 GLU A CA 1
ATOM 646 C C . GLU A 1 84 ? 7.861 10.440 -5.903 1.00 87.62 84 GLU A C 1
ATOM 648 O O . GLU A 1 84 ? 6.668 10.176 -6.025 1.00 87.62 84 GLU A O 1
ATOM 653 N N . GLU A 1 85 ? 8.707 10.368 -6.935 1.00 88.25 85 GLU A N 1
ATOM 654 C CA . GLU A 1 85 ? 8.254 10.060 -8.301 1.00 88.25 85 GLU A CA 1
ATOM 655 C C . GLU A 1 85 ? 7.573 8.688 -8.403 1.00 88.25 85 GLU A C 1
ATOM 657 O O . GLU A 1 85 ? 6.575 8.524 -9.111 1.00 88.25 85 GLU A O 1
ATOM 662 N N . VAL A 1 86 ? 8.085 7.687 -7.678 1.00 88.50 86 VAL A N 1
ATOM 663 C CA . VAL A 1 86 ? 7.447 6.365 -7.593 1.00 88.50 86 VAL A CA 1
ATOM 664 C C . VAL A 1 86 ? 6.074 6.481 -6.929 1.00 88.50 86 VAL A C 1
ATOM 666 O O . VAL A 1 86 ? 5.109 5.887 -7.410 1.00 88.50 86 VAL A O 1
ATOM 669 N N . ALA A 1 87 ? 5.965 7.240 -5.837 1.00 88.94 87 ALA A N 1
ATOM 670 C CA . ALA A 1 87 ? 4.701 7.448 -5.140 1.00 88.94 87 ALA A CA 1
ATOM 671 C C . ALA A 1 87 ? 3.670 8.170 -6.022 1.00 88.94 87 ALA A C 1
ATOM 673 O O . ALA A 1 87 ? 2.522 7.732 -6.098 1.00 88.94 87 ALA A O 1
ATOM 674 N N . GLU A 1 88 ? 4.078 9.223 -6.731 1.00 88.69 88 GLU A N 1
ATOM 675 C CA . GLU A 1 88 ? 3.222 9.966 -7.658 1.00 88.69 88 GLU A CA 1
ATOM 676 C C . GLU A 1 88 ? 2.709 9.083 -8.795 1.00 88.69 88 GLU A C 1
ATOM 678 O O . GLU A 1 88 ? 1.510 9.079 -9.078 1.00 88.69 88 GLU A O 1
ATOM 683 N N . ALA A 1 89 ? 3.578 8.270 -9.401 1.00 88.88 89 ALA A N 1
ATOM 684 C CA . ALA A 1 89 ? 3.178 7.343 -10.455 1.00 88.88 89 ALA A CA 1
ATOM 685 C C . ALA A 1 89 ? 2.142 6.317 -9.965 1.00 88.88 89 ALA A C 1
ATOM 687 O O . ALA A 1 89 ? 1.180 6.005 -10.668 1.00 88.88 89 ALA A O 1
ATOM 688 N N . ILE A 1 90 ? 2.302 5.810 -8.740 1.00 87.44 90 ILE A N 1
ATOM 689 C CA . ILE A 1 90 ? 1.348 4.870 -8.142 1.00 87.44 90 ILE A CA 1
ATOM 690 C C . ILE A 1 90 ? 0.003 5.549 -7.894 1.00 87.44 90 ILE A C 1
ATOM 692 O O . ILE A 1 90 ? -1.031 4.974 -8.2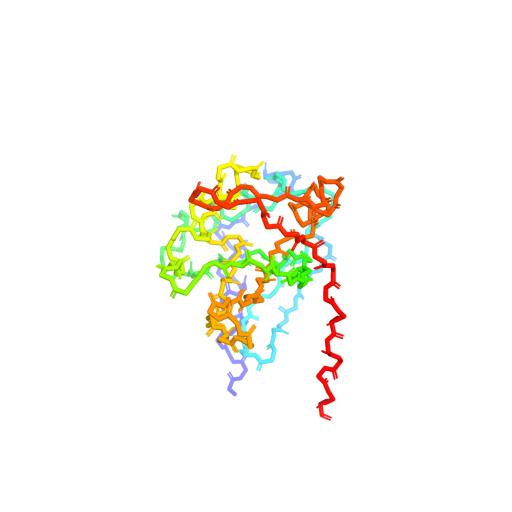40 1.00 87.44 90 ILE A O 1
ATOM 696 N N . ILE A 1 91 ? 0.001 6.762 -7.335 1.00 88.56 91 ILE A N 1
ATOM 697 C CA . ILE A 1 91 ? -1.222 7.550 -7.120 1.00 88.56 91 ILE A CA 1
ATOM 698 C C . ILE A 1 91 ? -1.922 7.798 -8.456 1.00 88.56 91 ILE A C 1
ATOM 700 O O . ILE A 1 91 ? -3.132 7.607 -8.552 1.00 88.56 91 ILE A O 1
ATOM 704 N N . TRP A 1 92 ? -1.167 8.162 -9.491 1.00 86.94 92 TRP A N 1
ATOM 705 C CA . TRP A 1 92 ? -1.697 8.425 -10.823 1.00 86.94 92 TRP A CA 1
ATOM 706 C C . TRP A 1 92 ? -2.400 7.202 -11.427 1.00 86.94 92 TRP A C 1
ATOM 708 O O . TRP A 1 92 ? -3.543 7.300 -11.870 1.00 86.94 92 TRP A O 1
ATOM 718 N N . GLU A 1 93 ? -1.764 6.029 -11.390 1.00 85.81 93 GLU A N 1
ATOM 719 C CA . GLU A 1 93 ? -2.309 4.811 -12.009 1.00 85.81 93 GLU A CA 1
ATOM 720 C C . GLU A 1 93 ? -3.458 4.175 -11.213 1.00 85.81 93 GLU A C 1
ATOM 722 O O . GLU A 1 93 ? -4.393 3.598 -11.782 1.00 85.81 93 GLU A O 1
ATOM 727 N N . THR A 1 94 ? -3.390 4.242 -9.882 1.00 81.19 94 THR A N 1
ATOM 728 C CA . THR A 1 94 ? -4.324 3.521 -8.999 1.00 81.19 94 THR A CA 1
ATOM 729 C C . THR A 1 94 ? -5.402 4.400 -8.387 1.00 81.19 94 THR A C 1
ATOM 731 O O . THR A 1 94 ? -6.354 3.864 -7.814 1.00 81.19 94 THR A O 1
ATOM 734 N N . SER A 1 95 ? -5.252 5.725 -8.488 1.00 82.06 95 SER A N 1
ATOM 735 C CA . SER A 1 95 ? -6.037 6.720 -7.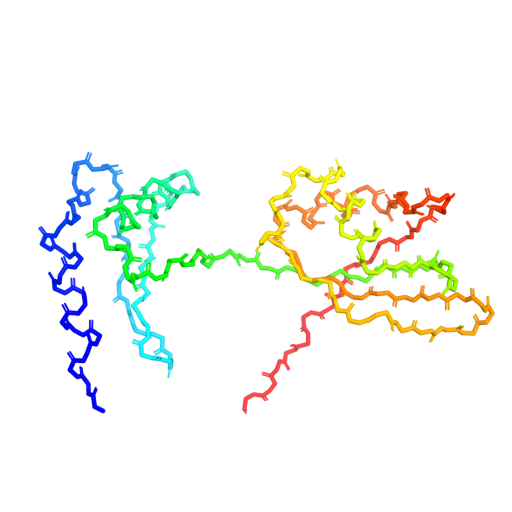746 1.00 82.06 95 SER A CA 1
ATOM 736 C C . SER A 1 95 ? -6.069 6.445 -6.237 1.00 82.06 95 SER A C 1
ATOM 738 O O . SER A 1 95 ? -7.024 6.801 -5.548 1.00 82.06 95 SER A O 1
ATOM 740 N N . ALA A 1 96 ? -5.047 5.759 -5.720 1.00 77.50 96 ALA A N 1
ATOM 741 C CA . ALA A 1 96 ? -4.985 5.377 -4.324 1.00 77.50 96 ALA A CA 1
ATOM 742 C C . ALA A 1 96 ? -4.566 6.574 -3.461 1.00 77.50 96 ALA A C 1
ATOM 744 O O . ALA A 1 96 ? -3.731 7.388 -3.856 1.00 77.50 96 ALA A O 1
ATOM 745 N N . ALA A 1 97 ? -5.134 6.682 -2.259 1.00 75.31 97 ALA A N 1
ATOM 746 C CA . ALA A 1 97 ? -4.723 7.710 -1.306 1.00 75.31 97 ALA A CA 1
ATOM 747 C C . ALA A 1 97 ? -3.252 7.500 -0.905 1.00 75.31 97 ALA A C 1
ATOM 749 O O . ALA A 1 97 ? -2.815 6.359 -0.753 1.00 75.31 97 ALA A O 1
ATOM 750 N N . SER A 1 98 ? -2.499 8.570 -0.650 1.00 69.75 98 SER A N 1
ATOM 751 C CA . SER A 1 98 ? -1.085 8.504 -0.232 1.00 69.75 98 SER A CA 1
ATOM 752 C C . SER A 1 98 ? -0.842 7.593 0.983 1.00 69.75 98 SER A C 1
ATOM 754 O O . SER A 1 98 ? 0.189 6.938 1.079 1.00 69.75 98 SER A O 1
ATOM 756 N N . ASN A 1 99 ? -1.823 7.469 1.880 1.00 68.38 99 ASN A N 1
ATOM 757 C CA . ASN A 1 99 ? -1.741 6.619 3.074 1.00 68.38 99 ASN A CA 1
ATOM 758 C C . ASN A 1 99 ? -2.024 5.124 2.810 1.00 68.38 99 ASN A C 1
ATOM 760 O O . ASN A 1 99 ? -1.980 4.315 3.738 1.00 68.38 99 ASN A O 1
ATOM 764 N N . SER A 1 100 ? -2.378 4.744 1.581 1.00 71.12 100 SER A N 1
ATOM 765 C CA . SER A 1 100 ? -2.759 3.366 1.225 1.00 71.12 100 SER A CA 1
ATOM 766 C C . SER A 1 100 ? -1.581 2.497 0.769 1.00 71.12 100 SER A C 1
ATOM 768 O O . SER A 1 100 ? -1.733 1.280 0.617 1.00 71.12 100 SER A O 1
ATOM 770 N N . PHE A 1 101 ? -0.406 3.102 0.586 1.00 81.12 101 PHE A N 1
ATOM 771 C CA . PHE A 1 101 ? 0.812 2.411 0.196 1.00 81.12 101 PHE A CA 1
ATOM 772 C C . PHE A 1 101 ? 2.035 2.945 0.946 1.00 81.12 101 PHE A C 1
ATOM 774 O O . PHE A 1 101 ? 2.020 3.997 1.578 1.00 81.12 101 PHE A O 1
ATOM 781 N N . THR A 1 102 ? 3.111 2.172 0.922 1.00 84.81 102 THR A N 1
ATOM 782 C CA . THR A 1 102 ? 4.395 2.514 1.522 1.00 84.81 102 THR A CA 1
ATOM 783 C C . THR A 1 102 ? 5.485 2.081 0.563 1.00 84.81 102 THR A C 1
ATOM 785 O O . THR A 1 102 ? 5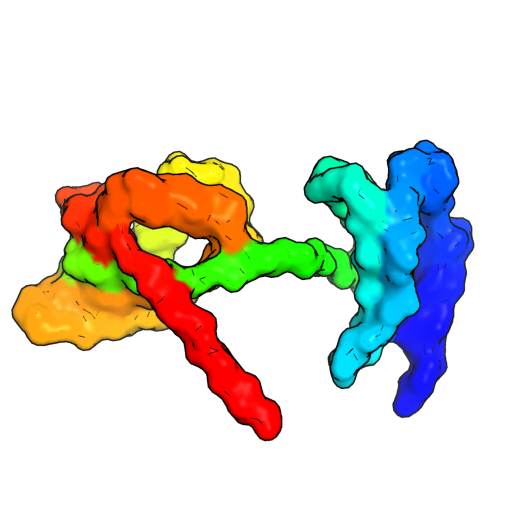.619 0.894 0.258 1.00 84.81 102 THR A O 1
ATOM 788 N N . VAL A 1 103 ? 6.257 3.045 0.081 1.00 86.12 103 VAL A N 1
ATOM 789 C CA . VAL A 1 103 ? 7.413 2.801 -0.780 1.00 86.12 103 VAL A CA 1
ATOM 790 C C . VAL A 1 103 ? 8.620 2.567 0.131 1.00 86.12 103 VAL A C 1
ATOM 792 O O . VAL A 1 103 ? 8.929 3.404 0.976 1.00 86.12 103 VAL A O 1
ATOM 795 N N . ARG A 1 104 ? 9.271 1.400 0.030 1.00 86.06 104 ARG A N 1
ATOM 796 C CA . ARG A 1 104 ? 10.539 1.149 0.737 1.00 86.06 104 ARG A CA 1
ATOM 797 C C . ARG A 1 104 ? 11.677 1.914 0.055 1.00 86.06 104 ARG A C 1
ATOM 799 O O . ARG A 1 104 ? 11.524 2.419 -1.050 1.00 86.06 104 ARG A O 1
ATOM 806 N N . ALA A 1 105 ? 12.839 1.954 0.702 1.00 82.06 105 ALA A N 1
ATOM 807 C CA . ALA A 1 105 ? 14.037 2.548 0.121 1.00 82.06 105 ALA A CA 1
ATOM 808 C C . ALA A 1 105 ? 14.387 1.927 -1.246 1.00 82.06 105 ALA A C 1
ATOM 810 O O . ALA A 1 105 ? 14.331 0.703 -1.422 1.00 82.06 105 ALA A O 1
ATOM 811 N N . LEU A 1 106 ? 14.773 2.791 -2.185 1.00 86.69 106 LEU A N 1
ATOM 812 C CA . LEU A 1 106 ? 15.324 2.421 -3.486 1.00 86.69 106 LEU A CA 1
ATOM 813 C C . LEU A 1 106 ? 16.628 1.646 -3.285 1.00 86.69 106 LEU A C 1
ATOM 815 O O . LEU A 1 106 ? 17.488 2.049 -2.499 1.00 86.69 106 LEU A O 1
ATOM 819 N N . ARG A 1 107 ? 16.778 0.523 -3.989 1.00 85.38 107 ARG A N 1
ATOM 820 C CA . ARG A 1 107 ? 18.015 -0.259 -3.993 1.00 85.38 107 ARG A CA 1
ATOM 821 C C . ARG A 1 107 ? 18.681 -0.175 -5.363 1.00 85.38 107 ARG A C 1
ATOM 823 O O . ARG A 1 107 ? 18.064 -0.607 -6.343 1.00 85.38 107 ARG A O 1
ATOM 830 N N . PRO A 1 108 ? 19.926 0.321 -5.449 1.00 85.50 108 PRO A N 1
ATOM 831 C CA . PRO A 1 108 ? 20.673 0.302 -6.694 1.00 85.50 108 PRO A CA 1
ATOM 832 C C . PRO A 1 108 ? 21.000 -1.130 -7.110 1.00 85.50 108 PRO A C 1
ATOM 834 O O . PRO A 1 108 ? 21.237 -2.010 -6.280 1.00 85.50 108 PRO A O 1
ATOM 837 N N . VAL A 1 109 ? 21.003 -1.355 -8.418 1.00 86.31 109 VAL A N 1
ATOM 838 C CA . VAL A 1 109 ? 21.382 -2.610 -9.061 1.00 86.31 109 VAL A CA 1
ATOM 839 C C . VAL A 1 109 ? 22.394 -2.345 -10.172 1.00 86.31 109 VAL A C 1
ATOM 841 O O . VAL A 1 109 ? 22.629 -1.207 -10.576 1.00 86.31 109 VAL A O 1
ATOM 844 N N . PHE A 1 110 ? 23.024 -3.412 -10.659 1.00 80.19 110 PHE A N 1
ATOM 845 C CA . PHE A 1 110 ? 24.049 -3.320 -11.693 1.00 80.19 110 PHE A CA 1
ATOM 846 C C . PHE A 1 110 ? 23.530 -2.620 -12.964 1.00 80.19 110 PHE A C 1
ATOM 848 O O . PHE A 1 110 ? 22.439 -2.930 -13.448 1.00 80.19 110 PHE A O 1
ATOM 855 N N . GLY A 1 111 ? 24.343 -1.716 -13.520 1.00 80.88 111 GLY A N 1
ATOM 856 C CA . GLY A 1 111 ? 24.059 -1.015 -14.776 1.00 80.88 111 GLY A CA 1
ATOM 857 C C . GLY A 1 111 ? 23.206 0.248 -14.632 1.00 80.88 111 GLY A C 1
ATOM 858 O O . GLY A 1 111 ? 22.295 0.429 -15.436 1.00 80.88 111 GLY A O 1
ATOM 859 N N . ASN A 1 112 ? 23.492 1.091 -13.630 1.00 84.62 112 ASN A N 1
ATOM 860 C CA . ASN A 1 112 ? 22.844 2.396 -13.398 1.00 84.62 112 ASN A CA 1
ATOM 861 C C . ASN A 1 112 ? 21.315 2.319 -13.302 1.00 84.62 112 ASN A C 1
ATOM 863 O O . ASN A 1 112 ? 20.585 3.185 -13.773 1.00 84.62 112 ASN A O 1
ATOM 867 N N . LYS A 1 113 ? 20.820 1.232 -12.710 1.00 87.50 113 LYS A N 1
ATOM 868 C CA . LYS A 1 113 ? 19.394 1.006 -12.498 1.00 87.50 113 LYS A CA 1
ATOM 869 C C . LYS A 1 113 ? 19.101 0.873 -11.021 1.00 87.50 113 LYS A C 1
ATOM 871 O O . LYS A 1 113 ? 19.974 0.531 -10.224 1.00 87.50 113 LYS A O 1
ATOM 876 N N . GLN A 1 114 ? 17.845 1.079 -10.666 1.00 90.38 114 GLN A N 1
ATOM 877 C CA . GLN A 1 114 ? 17.351 0.871 -9.316 1.00 90.38 114 GLN A CA 1
ATOM 878 C C . GLN A 1 114 ? 16.097 0.001 -9.329 1.00 90.38 114 GLN A C 1
ATOM 880 O O . GLN A 1 114 ? 15.359 -0.088 -10.315 1.00 90.38 114 GLN A O 1
ATOM 885 N N . ASN A 1 115 ? 15.872 -0.671 -8.208 1.00 90.19 115 ASN A N 1
ATOM 886 C CA . ASN A 1 115 ? 14.657 -1.415 -7.933 1.00 90.19 115 ASN A CA 1
ATOM 887 C C . ASN A 1 115 ? 14.055 -0.899 -6.629 1.00 90.19 115 ASN A C 1
ATOM 889 O O . ASN A 1 115 ? 14.774 -0.489 -5.717 1.00 90.19 115 ASN A O 1
ATOM 893 N N . VAL A 1 116 ? 12.736 -0.985 -6.508 1.00 91.06 116 VAL A N 1
ATOM 894 C CA . VAL A 1 116 ? 12.034 -0.596 -5.286 1.00 91.06 116 VAL A CA 1
ATOM 895 C C . VAL A 1 116 ? 10.983 -1.624 -4.922 1.00 91.06 116 VAL A C 1
ATOM 897 O O . VAL A 1 116 ? 10.379 -2.267 -5.781 1.00 91.06 116 VAL A O 1
ATOM 900 N N . THR A 1 117 ? 10.772 -1.775 -3.622 1.00 90.38 117 THR A N 1
ATOM 901 C CA . THR A 1 117 ? 9.704 -2.604 -3.076 1.00 90.38 117 THR A CA 1
ATOM 902 C C . THR A 1 117 ? 8.626 -1.693 -2.516 1.00 90.38 117 THR A C 1
ATOM 904 O O . THR A 1 117 ? 8.911 -0.829 -1.689 1.00 90.38 117 THR A O 1
ATOM 907 N N . VAL A 1 118 ? 7.383 -1.900 -2.926 1.00 88.56 118 VAL A N 1
ATOM 908 C CA . VAL A 1 118 ? 6.226 -1.134 -2.468 1.00 88.56 118 VAL A CA 1
ATOM 909 C C . VAL A 1 118 ? 5.260 -2.070 -1.769 1.00 88.56 118 VAL A C 1
ATOM 911 O O . VAL A 1 118 ? 4.992 -3.167 -2.238 1.00 88.56 118 VAL A O 1
ATOM 914 N N . THR A 1 119 ? 4.723 -1.648 -0.634 1.00 87.94 119 THR A N 1
ATOM 915 C CA . THR A 1 119 ? 3.606 -2.328 0.024 1.00 87.94 119 THR A CA 1
ATOM 916 C C . THR A 1 119 ? 2.345 -1.517 -0.217 1.00 87.94 119 THR A C 1
ATOM 918 O O . THR A 1 119 ? 2.304 -0.354 0.162 1.00 87.94 119 THR A O 1
ATOM 921 N N . ILE A 1 120 ? 1.321 -2.097 -0.834 1.00 86.75 120 ILE A N 1
ATOM 922 C CA . ILE A 1 120 ? 0.081 -1.400 -1.209 1.00 86.75 120 ILE A CA 1
ATOM 923 C C . ILE A 1 120 ? -1.135 -2.282 -0.906 1.00 86.75 120 ILE A C 1
ATOM 925 O O . ILE A 1 120 ? -1.019 -3.506 -0.844 1.00 86.75 120 ILE A O 1
ATOM 929 N N . ALA A 1 121 ? -2.303 -1.677 -0.679 1.00 83.38 121 ALA A N 1
ATOM 930 C CA . ALA A 1 121 ? -3.547 -2.421 -0.492 1.00 83.38 121 ALA A CA 1
ATOM 931 C C . ALA A 1 121 ? -3.829 -3.366 -1.678 1.00 83.38 121 ALA A C 1
ATOM 933 O O . ALA A 1 121 ? -3.681 -2.980 -2.839 1.00 83.38 121 ALA A O 1
ATOM 934 N N . ALA A 1 122 ? -4.268 -4.592 -1.384 1.00 80.31 122 ALA A N 1
ATOM 935 C CA . ALA A 1 122 ? -4.403 -5.681 -2.350 1.00 80.31 122 ALA A CA 1
ATOM 936 C C . ALA A 1 122 ? -5.275 -5.319 -3.564 1.00 80.31 122 ALA A C 1
ATOM 938 O O . ALA A 1 122 ? -4.934 -5.685 -4.684 1.00 80.31 122 ALA A O 1
ATOM 939 N N . ALA A 1 123 ? -6.343 -4.538 -3.360 1.00 80.25 123 ALA A N 1
ATOM 940 C CA . ALA A 1 123 ? -7.225 -4.080 -4.435 1.00 80.25 123 ALA A CA 1
ATOM 941 C C . ALA A 1 123 ? -6.491 -3.229 -5.490 1.00 80.25 123 ALA A C 1
ATOM 943 O O . ALA A 1 123 ? -6.671 -3.426 -6.689 1.00 80.25 123 ALA A O 1
ATOM 944 N N . HIS A 1 124 ? -5.630 -2.303 -5.056 1.00 84.94 124 HIS A N 1
ATOM 945 C CA . HIS A 1 124 ? -4.825 -1.484 -5.967 1.00 84.94 124 HIS A CA 1
ATOM 946 C C . HIS A 1 124 ? -3.627 -2.265 -6.518 1.00 84.94 124 HIS A C 1
ATOM 948 O O . HIS A 1 124 ? -3.224 -2.054 -7.661 1.00 84.94 124 HIS A O 1
ATOM 954 N N . ALA A 1 125 ? -3.079 -3.186 -5.721 1.00 85.50 125 ALA A N 1
ATOM 955 C CA . ALA A 1 125 ? -1.970 -4.036 -6.128 1.00 85.50 125 ALA A CA 1
ATOM 956 C C . ALA A 1 125 ? -2.337 -4.927 -7.319 1.00 85.50 125 ALA A C 1
ATOM 958 O O . ALA A 1 125 ? -1.571 -5.018 -8.271 1.00 85.50 125 ALA A O 1
ATOM 959 N N . ASP A 1 126 ? -3.519 -5.545 -7.278 1.00 85.12 126 ASP A N 1
ATOM 960 C CA . ASP A 1 126 ? -3.994 -6.432 -8.338 1.00 85.12 126 ASP A CA 1
ATOM 961 C C . ASP A 1 126 ? -4.142 -5.682 -9.666 1.00 85.12 126 ASP A C 1
ATOM 963 O O . ASP A 1 126 ? -3.662 -6.138 -10.698 1.00 85.12 126 ASP A O 1
ATOM 967 N N . ARG A 1 127 ? -4.675 -4.454 -9.624 1.00 85.81 127 ARG A N 1
ATOM 968 C CA . ARG A 1 127 ? -4.766 -3.576 -10.799 1.00 85.81 127 ARG A CA 1
ATOM 969 C C . ARG A 1 127 ? -3.394 -3.267 -11.407 1.00 85.81 127 ARG A C 1
ATOM 971 O O . ARG A 1 127 ? -3.245 -3.296 -12.626 1.00 85.81 127 ARG A O 1
ATOM 978 N N . LEU A 1 128 ? -2.390 -2.993 -10.572 1.00 86.31 128 LEU A N 1
ATOM 979 C CA . LEU A 1 128 ? -1.017 -2.764 -11.033 1.00 86.31 128 LEU A CA 1
ATOM 980 C C . LEU A 1 128 ? -0.387 -4.036 -11.613 1.00 86.31 128 LEU A C 1
ATOM 982 O O . LEU A 1 128 ? 0.278 -3.977 -12.645 1.00 86.31 128 LEU A O 1
ATOM 986 N N . LEU A 1 129 ? -0.616 -5.188 -10.985 1.00 87.31 129 LEU A N 1
ATOM 987 C CA . LEU A 1 129 ? -0.124 -6.479 -11.467 1.00 87.31 129 LEU A CA 1
ATOM 988 C C . LEU A 1 129 ? -0.759 -6.877 -12.801 1.00 87.31 129 LEU A C 1
ATOM 990 O O . LEU A 1 129 ? -0.049 -7.353 -13.683 1.00 87.31 129 LEU A O 1
ATOM 994 N N . GLN A 1 130 ? -2.057 -6.619 -12.981 1.00 87.31 130 GLN A N 1
ATOM 995 C CA . GLN A 1 130 ? -2.758 -6.833 -14.248 1.00 87.31 130 GLN A CA 1
ATOM 996 C C . GLN A 1 130 ? -2.204 -5.946 -15.370 1.00 87.31 130 GLN A C 1
ATOM 998 O O . GLN A 1 130 ? -2.061 -6.407 -16.501 1.00 87.31 130 GLN A O 1
ATOM 1003 N N . ALA A 1 131 ? -1.852 -4.690 -15.070 1.00 87.50 131 ALA A N 1
ATOM 1004 C CA . ALA A 1 131 ? -1.168 -3.823 -16.028 1.00 87.50 131 ALA A CA 1
ATOM 1005 C C . ALA A 1 131 ? 0.263 -4.315 -16.329 1.00 87.50 131 ALA A C 1
ATOM 1007 O O . ALA A 1 131 ? 0.760 -4.160 -17.447 1.00 87.50 131 ALA A O 1
ATOM 1008 N N . GLY A 1 132 ? 0.947 -4.883 -15.328 1.00 86.25 132 GLY A N 1
ATOM 1009 C CA . GLY A 1 132 ? 2.287 -5.480 -15.406 1.00 86.25 132 GLY A CA 1
ATOM 1010 C C . GLY A 1 132 ? 3.431 -4.482 -15.622 1.00 86.25 132 GLY A C 1
ATOM 1011 O O . GLY A 1 132 ? 4.599 -4.796 -15.376 1.00 86.25 132 GLY A O 1
ATOM 1012 N N . LYS A 1 133 ? 3.124 -3.262 -16.069 1.00 90.62 133 LYS A N 1
ATOM 1013 C CA . LYS A 1 133 ? 4.076 -2.176 -16.298 1.00 90.62 133 LYS A CA 1
ATOM 1014 C C . LYS A 1 133 ? 3.490 -0.854 -15.829 1.00 90.62 133 LYS A C 1
ATOM 1016 O O . LYS A 1 133 ? 2.303 -0.606 -16.001 1.00 90.62 133 LYS A O 1
ATOM 1021 N N . ILE A 1 134 ? 4.351 0.008 -15.308 1.00 90.62 134 ILE A N 1
ATOM 1022 C CA . ILE A 1 134 ? 4.015 1.364 -14.872 1.00 90.62 134 ILE A CA 1
ATOM 1023 C C . ILE A 1 134 ? 4.999 2.349 -15.488 1.00 90.62 134 ILE A C 1
ATOM 1025 O O . ILE A 1 134 ? 6.178 2.037 -15.668 1.00 90.62 134 ILE A O 1
ATOM 1029 N N . LYS A 1 135 ? 4.511 3.536 -15.845 1.00 90.19 135 LYS A N 1
ATOM 1030 C CA . LYS A 1 135 ? 5.371 4.632 -16.280 1.00 90.19 135 LYS A CA 1
ATOM 1031 C C . LYS A 1 135 ? 5.799 5.436 -15.055 1.00 90.19 135 LYS A C 1
ATOM 1033 O O . LYS A 1 135 ? 4.944 5.976 -14.365 1.00 90.19 135 LYS A O 1
ATOM 1038 N N . ILE A 1 136 ? 7.101 5.519 -14.811 1.00 88.50 136 ILE A N 1
ATOM 1039 C CA . ILE A 1 136 ? 7.686 6.299 -13.714 1.00 88.50 136 ILE A CA 1
ATOM 1040 C C . ILE A 1 136 ? 8.697 7.251 -14.343 1.00 88.50 136 ILE A C 1
ATOM 1042 O O . ILE A 1 136 ? 9.607 6.813 -15.052 1.00 88.50 136 ILE A O 1
ATOM 1046 N N . GLY A 1 137 ? 8.467 8.556 -14.186 1.00 85.50 137 GLY A N 1
ATOM 1047 C CA . GLY A 1 137 ? 9.172 9.576 -14.958 1.00 85.50 137 GLY A CA 1
ATOM 1048 C C . GLY A 1 137 ? 9.048 9.310 -16.465 1.00 85.50 137 GLY A C 1
ATOM 1049 O O . GLY A 1 137 ? 7.952 9.315 -17.040 1.00 85.50 137 GLY A O 1
ATOM 1050 N N . TRP A 1 138 ? 10.180 9.053 -17.126 1.00 84.12 138 TRP A N 1
ATOM 1051 C CA . TRP A 1 138 ? 10.242 8.726 -18.562 1.00 84.12 138 TRP A CA 1
ATOM 1052 C C . TRP A 1 138 ? 10.407 7.229 -18.854 1.00 84.12 138 TRP A C 1
ATOM 1054 O O . TRP A 1 138 ? 10.332 6.813 -20.012 1.00 84.12 138 TRP A O 1
ATOM 1064 N N . MET A 1 139 ? 10.589 6.406 -17.823 1.00 85.56 139 MET A N 1
ATOM 1065 C CA . MET A 1 139 ? 10.842 4.976 -17.962 1.00 85.56 139 MET A CA 1
ATOM 1066 C C . MET A 1 139 ? 9.543 4.167 -17.892 1.00 85.56 139 MET A C 1
ATOM 1068 O O . MET A 1 139 ? 8.606 4.500 -17.167 1.00 85.56 139 MET A O 1
ATOM 1072 N N . LYS A 1 140 ? 9.490 3.065 -18.650 1.00 89.94 140 LYS A N 1
ATOM 1073 C CA . LYS A 1 140 ? 8.478 2.014 -18.477 1.00 89.94 140 LYS A CA 1
ATOM 1074 C C . LYS A 1 140 ? 9.075 0.908 -17.616 1.00 89.94 140 LYS A C 1
ATOM 1076 O O . LYS A 1 140 ? 9.908 0.137 -18.091 1.00 89.94 140 LYS A O 1
ATOM 1081 N N . CYS A 1 141 ? 8.629 0.829 -16.375 1.00 89.06 141 CYS A N 1
ATOM 1082 C CA . CYS A 1 141 ? 9.134 -0.096 -15.371 1.00 89.06 141 CYS A CA 1
ATOM 1083 C C . CYS A 1 141 ? 8.209 -1.310 -15.264 1.00 89.06 141 CYS A C 1
ATOM 1085 O O . CYS A 1 141 ? 7.012 -1.214 -15.535 1.00 89.06 141 CYS A O 1
ATOM 1087 N N . THR A 1 142 ? 8.764 -2.467 -14.902 1.00 90.00 142 THR A N 1
ATOM 1088 C CA . THR A 1 142 ? 7.997 -3.723 -14.812 1.00 90.00 142 THR A CA 1
ATOM 1089 C C . THR A 1 142 ? 7.679 -4.034 -13.358 1.00 90.00 142 THR A C 1
ATOM 1091 O O . THR A 1 142 ? 8.543 -3.876 -12.492 1.00 90.00 142 THR A O 1
ATOM 1094 N N . ILE A 1 143 ? 6.447 -4.468 -13.102 1.00 91.56 143 ILE A N 1
ATOM 1095 C CA . ILE A 1 143 ? 5.923 -4.752 -11.766 1.00 91.56 143 ILE A CA 1
ATOM 1096 C C . ILE A 1 143 ? 5.849 -6.265 -11.576 1.00 91.56 143 ILE A C 1
ATOM 1098 O O . ILE A 1 143 ? 5.389 -6.987 -12.456 1.00 91.56 143 ILE A O 1
ATOM 1102 N N . TYR A 1 144 ? 6.284 -6.730 -10.412 1.00 88.75 144 TYR A N 1
ATOM 1103 C CA . TYR A 1 144 ? 6.218 -8.125 -9.994 1.00 88.75 144 TYR A CA 1
ATOM 1104 C C . TYR A 1 144 ? 5.538 -8.216 -8.634 1.00 88.75 144 TYR A C 1
ATOM 1106 O O . TYR A 1 144 ? 5.740 -7.345 -7.787 1.00 88.75 144 TYR A O 1
ATOM 1114 N N . GLU A 1 145 ? 4.766 -9.275 -8.403 1.00 86.88 145 GLU A N 1
ATOM 1115 C CA . GLU A 1 145 ? 4.284 -9.583 -7.058 1.00 86.88 145 GLU A CA 1
ATOM 1116 C C . GLU A 1 145 ? 5.466 -10.113 -6.241 1.00 86.88 145 GLU A C 1
ATOM 1118 O O . GLU A 1 145 ? 6.208 -10.985 -6.694 1.00 86.88 145 GLU A O 1
ATOM 1123 N N . GLY A 1 146 ? 5.697 -9.512 -5.079 1.00 78.38 146 GLY A N 1
ATOM 1124 C CA . GLY A 1 146 ? 6.655 -10.010 -4.107 1.00 78.38 146 GLY A CA 1
ATOM 1125 C C . GLY A 1 146 ? 5.992 -11.037 -3.211 1.00 78.38 146 GLY A C 1
ATOM 1126 O O . GLY A 1 146 ? 4.862 -10.833 -2.761 1.00 78.38 146 GLY A O 1
ATOM 1127 N N . GLU A 1 147 ? 6.703 -12.121 -2.916 1.00 70.69 147 GLU A N 1
ATOM 1128 C CA . GLU A 1 147 ? 6.270 -13.037 -1.871 1.00 70.69 147 GLU A CA 1
ATOM 1129 C C . GLU A 1 147 ? 6.230 -12.284 -0.539 1.00 70.69 147 GLU A C 1
ATOM 1131 O O . GLU A 1 147 ? 7.138 -11.522 -0.189 1.00 70.69 147 GLU A O 1
ATOM 1136 N N . ARG A 1 148 ? 5.135 -12.467 0.201 1.00 58.56 148 ARG A N 1
ATOM 1137 C CA . ARG A 1 148 ? 5.039 -11.988 1.576 1.00 58.56 148 ARG A CA 1
ATOM 1138 C C . ARG A 1 148 ? 6.042 -12.829 2.356 1.00 58.56 148 ARG A C 1
ATOM 1140 O O . ARG A 1 148 ? 5.775 -13.999 2.611 1.00 58.56 148 ARG A O 1
ATOM 1147 N N . GLU A 1 149 ? 7.214 -12.268 2.654 1.00 49.78 149 GLU A N 1
ATOM 1148 C CA . GLU A 1 149 ? 8.177 -12.925 3.533 1.00 49.78 149 GLU A CA 1
ATOM 1149 C C . GLU A 1 149 ? 7.417 -13.274 4.815 1.00 49.78 149 GLU A C 1
ATOM 1151 O O . GLU A 1 149 ? 6.896 -12.386 5.496 1.00 49.78 149 GLU A O 1
ATOM 1156 N N . THR A 1 150 ? 7.241 -14.571 5.074 1.00 42.19 150 THR A N 1
ATOM 1157 C CA . THR A 1 150 ? 6.616 -15.042 6.307 1.00 42.19 150 THR A CA 1
ATOM 1158 C C . THR A 1 150 ? 7.565 -14.615 7.415 1.00 42.19 150 THR A C 1
ATOM 1160 O O . THR A 1 150 ? 8.613 -15.230 7.593 1.00 42.19 150 THR A O 1
ATOM 1163 N N . GLU A 1 151 ? 7.268 -13.505 8.091 1.00 40.72 151 GLU A N 1
ATOM 1164 C CA . GLU A 1 151 ? 8.009 -13.099 9.279 1.00 40.72 151 GLU A CA 1
ATOM 1165 C C . GLU A 1 151 ? 7.859 -14.243 10.293 1.00 40.72 151 GLU A C 1
ATOM 1167 O O . GLU A 1 151 ? 6.788 -14.442 10.868 1.00 40.72 151 GLU A O 1
ATOM 1172 N N . CYS A 1 152 ? 8.899 -15.070 10.439 1.00 31.06 152 CYS A N 1
ATOM 1173 C CA . CYS A 1 152 ? 8.958 -16.062 11.502 1.00 31.06 152 CYS A CA 1
ATOM 1174 C C . CYS A 1 152 ? 9.021 -15.303 12.833 1.00 31.06 152 CYS A C 1
ATOM 1176 O O . CYS A 1 152 ? 9.961 -14.540 13.064 1.00 31.06 152 CYS A O 1
ATOM 1178 N N . PHE A 1 153 ? 7.980 -15.486 13.647 1.00 38.47 153 PHE A N 1
ATOM 1179 C CA . PHE A 1 153 ? 7.827 -14.920 14.988 1.00 38.47 153 PHE A CA 1
ATOM 1180 C C . PHE A 1 153 ? 8.681 -15.643 16.028 1.00 38.47 153 PHE A C 1
ATOM 1182 O O . PHE A 1 153 ? 8.836 -16.880 15.902 1.00 38.47 153 PHE A O 1
#

Foldseek 3Di:
DLPPLVVVVVVCVVQPDCVVLVWAWPDWDADPVRHIDTHTPDDPVSVVVSQVSCCVRCVVDDDDDDFDKFKKKKWFAALP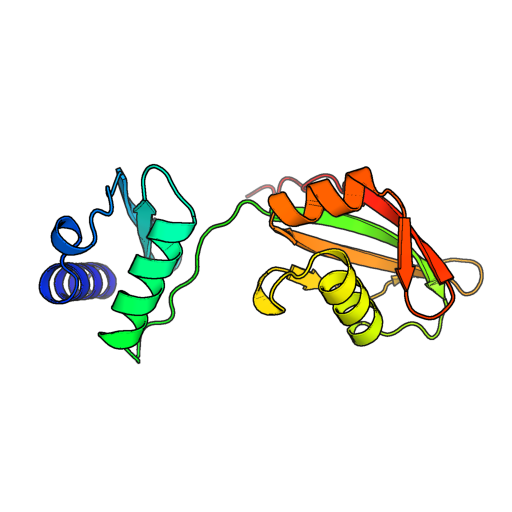FDPVLVLVQLCVQQVDDSVQKDKDDWDDDPDRIIMTMMIGGPVSLVSLVVVQWTDRPNDIIGMDTDDPPPPDD

Radius of gyration: 19.36 Å; Cα contacts (8 Å, |Δi|>4): 224; chains: 1; bounding box: 52×30×51 Å

Sequence (153 aa):
MEGKTYYLLGTIKKKVNSSELRVDLSDVGQTKKEEVLIAVRNGSDKVDILKREITGKLPDASTTTLVDKKILHIKGLDEVTTVEEVAEAIIWETSAASNSFTVRALRPVFGNKQNVTVTIAAAHADRLLQAGKIKIGWMKCTIYEGERETECF

pLDDT: mean 76.73, std 11.96, range [31.06, 91.56]